Protein AF-A0A059WVC0-F1 (afdb_monomer)

Secondary structure (DSSP, 8-state):
------HHHHHHHHHHHHHHHHHTTTTTS-HHHHHHHHHHTTSTTSTTGGGG-PPPPSS---------HHHHHHHHHHHHH-S-TTTGGGGGHHHHHHHHHHHHHHHHHHHHHTT---HHHHHH-HHHHHHHHHHHHHHHHHHHHHHHTSTTTHHHHHHHHHHHHHHHHHHHHHH-

Sequence (176 aa):
MEEAFDQATILAAVDHALRESLLGYAEQLPPTLIQMGKMALSSPGKVMYETLLLPADDGEAQATLTPRWPLYVIACYRAAVGREGRDTWKEAVPAAVAVEIAMAAADLLDEIADDDPSLIVRHYGPGQALNTANLMLVMAQQVLLKAARRANGERALDALGALQEMLVDAAVGQHL

pLDDT: mean 84.12, std 16.26, range [34.0, 97.56]

Structure (mmCIF, N/CA/C/O backbone):
data_AF-A0A059WVC0-F1
#
_entry.id   AF-A0A059WVC0-F1
#
loop_
_atom_site.group_PDB
_atom_site.id
_atom_site.type_symbol
_atom_site.label_atom_id
_atom_site.label_alt_id
_atom_site.label_comp_id
_atom_site.label_asym_id
_atom_site.label_ent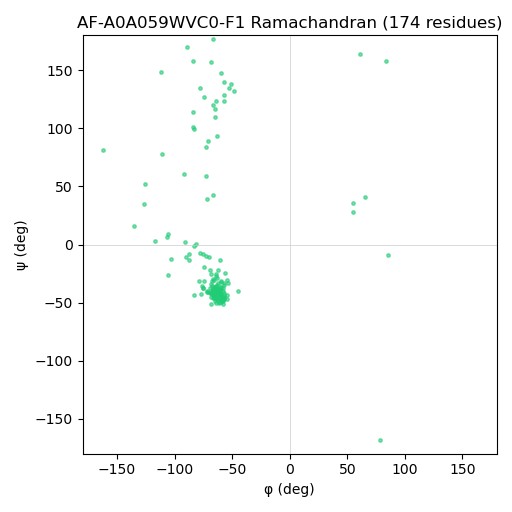ity_id
_atom_site.label_seq_id
_atom_site.pdbx_PDB_ins_code
_atom_site.Cartn_x
_atom_site.Cartn_y
_atom_site.Cartn_z
_atom_site.occupancy
_atom_site.B_iso_or_equiv
_atom_site.auth_seq_id
_atom_site.auth_comp_id
_atom_site.auth_asym_id
_atom_site.auth_atom_id
_atom_site.pdbx_PDB_model_num
ATOM 1 N N . MET A 1 1 ? -33.008 2.144 10.500 1.00 41.38 1 MET A N 1
ATOM 2 C CA . MET A 1 1 ? -32.495 2.944 9.373 1.00 41.38 1 MET A CA 1
ATOM 3 C C . MET A 1 1 ? -31.063 2.485 9.161 1.00 41.38 1 MET A C 1
ATOM 5 O O . MET A 1 1 ? -30.250 2.693 10.051 1.00 41.38 1 MET A O 1
ATOM 9 N N . GLU A 1 2 ? -30.793 1.700 8.119 1.00 45.47 2 GLU A N 1
ATOM 10 C CA . GLU A 1 2 ? -29.418 1.343 7.747 1.00 45.47 2 GLU A CA 1
ATOM 11 C C . GLU A 1 2 ? -28.699 2.623 7.322 1.00 45.47 2 GLU A C 1
ATOM 13 O O . GLU A 1 2 ? -29.126 3.276 6.375 1.00 45.47 2 GLU A O 1
ATOM 18 N N . GLU A 1 3 ? -27.656 3.025 8.049 1.00 53.38 3 GLU A N 1
ATOM 19 C CA . GLU A 1 3 ? -26.748 4.059 7.553 1.00 53.38 3 GLU A CA 1
ATOM 20 C C . GLU A 1 3 ? -26.050 3.488 6.322 1.00 53.38 3 GLU A C 1
ATOM 22 O O . GLU A 1 3 ? -25.251 2.552 6.426 1.00 53.38 3 GLU A O 1
ATOM 27 N N . ALA A 1 4 ? -26.412 4.023 5.156 1.00 61.38 4 ALA A N 1
ATOM 28 C CA . ALA A 1 4 ? -25.805 3.657 3.892 1.00 61.38 4 ALA A CA 1
ATOM 29 C C . ALA A 1 4 ? -24.280 3.798 4.001 1.00 61.38 4 ALA A C 1
ATOM 31 O O . ALA A 1 4 ? -23.760 4.764 4.562 1.00 61.38 4 ALA A O 1
ATOM 32 N N . PHE A 1 5 ? -23.565 2.796 3.499 1.00 71.88 5 PHE A N 1
ATOM 33 C CA . PHE A 1 5 ? -22.114 2.803 3.381 1.00 71.88 5 PHE A CA 1
ATOM 34 C C . PHE A 1 5 ? -21.718 3.927 2.412 1.00 71.88 5 PHE A C 1
ATOM 36 O O . PHE A 1 5 ? -21.759 3.737 1.199 1.00 71.88 5 PHE A O 1
ATOM 43 N N . ASP A 1 6 ? -21.418 5.117 2.944 1.00 84.62 6 ASP A N 1
ATOM 44 C CA . ASP A 1 6 ? -21.055 6.294 2.152 1.00 84.62 6 ASP A CA 1
ATOM 45 C C . ASP A 1 6 ? -19.643 6.133 1.573 1.00 84.62 6 ASP A C 1
ATOM 47 O O . ASP A 1 6 ? -18.635 6.570 2.137 1.00 84.62 6 ASP A O 1
ATOM 51 N N . GLN A 1 7 ? -19.594 5.444 0.435 1.00 86.12 7 GLN A N 1
ATOM 52 C CA . GLN A 1 7 ? -18.373 5.165 -0.310 1.00 86.12 7 GLN A CA 1
ATOM 53 C C . GLN A 1 7 ? -17.646 6.450 -0.699 1.00 86.12 7 GLN A C 1
ATOM 55 O O . GLN A 1 7 ? -16.422 6.479 -0.642 1.00 86.12 7 GLN A O 1
ATOM 60 N N . ALA A 1 8 ? -18.375 7.513 -1.050 1.00 85.62 8 ALA A N 1
ATOM 61 C CA . ALA A 1 8 ? -17.778 8.765 -1.500 1.00 85.62 8 ALA A CA 1
ATOM 62 C C . ALA A 1 8 ? -16.955 9.416 -0.380 1.00 85.62 8 ALA A C 1
ATOM 64 O O . ALA A 1 8 ? -15.794 9.767 -0.593 1.00 85.62 8 ALA A O 1
ATOM 65 N N . THR A 1 9 ? -17.513 9.496 0.832 1.00 88.56 9 THR A N 1
ATOM 66 C CA . THR A 1 9 ? -16.790 10.023 2.001 1.00 88.56 9 THR A CA 1
ATOM 67 C C . THR A 1 9 ? -15.569 9.171 2.350 1.00 88.56 9 THR A C 1
ATOM 69 O O . THR A 1 9 ? -14.496 9.707 2.639 1.00 88.56 9 THR A O 1
ATOM 72 N N . ILE A 1 10 ? -15.704 7.844 2.294 1.00 89.38 10 ILE A N 1
ATOM 73 C CA . ILE A 1 10 ? -14.596 6.921 2.561 1.00 89.38 10 ILE A CA 1
ATOM 74 C C . ILE A 1 10 ? -13.462 7.121 1.550 1.00 89.38 10 ILE A C 1
ATOM 76 O O . ILE A 1 10 ? -12.303 7.278 1.933 1.00 89.38 10 ILE A O 1
ATOM 80 N N . LEU A 1 11 ? -13.793 7.136 0.261 1.00 90.12 11 LEU A N 1
ATOM 81 C CA . LEU A 1 11 ? -12.818 7.263 -0.819 1.00 90.12 11 LEU A CA 1
ATOM 82 C C . LEU A 1 11 ? -12.121 8.621 -0.796 1.00 90.12 11 LEU A C 1
ATOM 84 O O . LEU A 1 11 ? -10.914 8.670 -1.008 1.00 90.12 11 LEU A O 1
ATOM 88 N N . ALA A 1 12 ? -12.833 9.698 -0.457 1.00 90.06 12 ALA A N 1
ATOM 89 C CA . ALA A 1 12 ? -12.229 11.015 -0.274 1.00 90.06 12 ALA A CA 1
ATOM 90 C C . ALA A 1 12 ? -11.205 11.030 0.876 1.00 90.06 12 ALA A C 1
ATOM 92 O O . ALA A 1 12 ? -10.130 11.616 0.744 1.00 90.06 12 ALA A O 1
ATOM 93 N N . ALA A 1 13 ? -11.501 10.359 1.995 1.00 92.06 13 ALA A N 1
ATOM 94 C CA . ALA A 1 13 ? -10.558 10.248 3.108 1.00 92.06 13 ALA A CA 1
ATOM 95 C C . ALA A 1 13 ? -9.320 9.414 2.741 1.00 92.06 13 ALA A C 1
ATOM 97 O O . ALA A 1 13 ? -8.206 9.755 3.140 1.00 92.06 13 ALA A O 1
ATOM 98 N N . VAL A 1 14 ? -9.504 8.345 1.962 1.00 93.12 14 VAL A N 1
ATOM 99 C CA . VAL A 1 14 ? -8.402 7.509 1.469 1.00 93.12 14 VAL A CA 1
ATOM 100 C C . VAL A 1 14 ? -7.546 8.265 0.448 1.00 93.12 14 VAL A C 1
ATOM 102 O O . VAL A 1 14 ? -6.327 8.256 0.589 1.00 93.12 14 VAL A O 1
ATOM 105 N N . ASP A 1 15 ? -8.142 8.974 -0.518 1.00 91.94 15 ASP A N 1
ATOM 106 C CA . ASP A 1 15 ? -7.416 9.828 -1.477 1.00 91.94 15 ASP A CA 1
ATOM 107 C C . ASP A 1 15 ? -6.576 10.885 -0.750 1.00 91.94 15 ASP A C 1
ATOM 109 O O . ASP A 1 15 ? -5.385 11.045 -1.026 1.00 91.94 15 ASP A O 1
ATOM 113 N N . HIS A 1 16 ? -7.165 11.558 0.241 1.00 93.19 16 HIS A N 1
ATOM 114 C CA . HIS A 1 16 ? -6.446 12.529 1.056 1.00 93.19 16 HIS A CA 1
ATOM 115 C C . HIS A 1 16 ? -5.235 11.896 1.760 1.00 93.19 16 HIS A C 1
ATOM 117 O O . HIS A 1 16 ? -4.118 12.403 1.645 1.00 93.19 16 HIS A O 1
ATOM 123 N N . ALA A 1 17 ? -5.426 10.751 2.418 1.00 93.88 17 ALA A N 1
ATOM 124 C CA . ALA A 1 17 ? -4.359 10.057 3.134 1.00 93.88 17 ALA A CA 1
ATOM 125 C C . ALA A 1 17 ? -3.275 9.473 2.202 1.00 93.88 17 ALA A C 1
ATOM 127 O O . ALA A 1 17 ? -2.097 9.441 2.5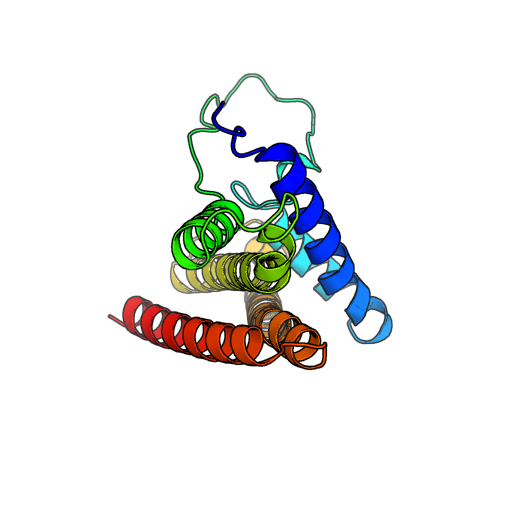70 1.00 93.88 17 ALA A O 1
ATOM 128 N N . LEU A 1 18 ? -3.630 9.053 0.981 1.00 93.38 18 LEU A N 1
ATOM 129 C CA . LEU A 1 18 ? -2.677 8.647 -0.061 1.00 93.38 18 LEU A CA 1
ATOM 130 C C . LEU A 1 18 ? -1.788 9.818 -0.486 1.00 93.38 18 LEU A C 1
ATOM 132 O O . LEU A 1 18 ? -0.562 9.682 -0.536 1.00 93.38 18 LEU A O 1
ATOM 136 N N . ARG A 1 19 ? -2.387 10.989 -0.735 1.00 91.44 19 ARG A N 1
ATOM 137 C CA . ARG A 1 19 ? -1.648 12.212 -1.083 1.00 91.44 19 ARG A CA 1
ATOM 138 C C . ARG A 1 19 ? -0.714 12.640 0.038 1.00 91.44 19 ARG A C 1
ATOM 140 O O . ARG A 1 19 ? 0.443 12.944 -0.240 1.00 91.44 19 ARG A O 1
ATOM 147 N N . GLU A 1 20 ? -1.178 12.629 1.287 1.00 92.00 20 GLU A N 1
ATOM 148 C CA . GLU A 1 20 ? -0.324 12.912 2.446 1.00 92.00 20 GLU A CA 1
ATOM 149 C C . GLU A 1 20 ? 0.832 11.914 2.557 1.00 92.00 20 GLU A C 1
ATOM 151 O O . GLU A 1 20 ? 1.964 12.305 2.843 1.00 92.00 20 GLU A O 1
ATOM 156 N N . SER A 1 21 ? 0.575 10.633 2.285 1.00 90.56 21 SER A N 1
ATOM 157 C CA . SER A 1 21 ? 1.602 9.593 2.333 1.00 90.56 21 SER A CA 1
ATOM 158 C C . SER A 1 21 ? 2.682 9.808 1.273 1.00 90.56 21 SER A C 1
ATOM 160 O O . SER A 1 21 ? 3.858 9.720 1.610 1.00 90.56 21 SER A O 1
ATOM 162 N N . LEU A 1 22 ? 2.311 10.147 0.031 1.00 86.44 22 LEU A N 1
ATOM 163 C CA . LEU A 1 22 ? 3.253 10.502 -1.042 1.00 86.44 22 LEU A CA 1
ATOM 164 C C . LEU A 1 22 ? 4.034 11.784 -0.724 1.00 86.44 22 LEU A C 1
ATOM 166 O O . LEU A 1 22 ? 5.262 11.807 -0.804 1.00 86.44 22 LEU A O 1
ATOM 170 N N . LEU A 1 23 ? 3.331 12.854 -0.341 1.00 85.00 23 LEU A N 1
ATOM 171 C CA . LEU A 1 23 ? 3.937 14.157 -0.057 1.00 85.00 23 LEU A CA 1
ATOM 172 C C . LEU A 1 23 ? 4.811 14.138 1.201 1.00 85.00 23 LEU A C 1
ATOM 174 O O . LEU A 1 23 ? 5.769 14.901 1.284 1.00 85.00 23 LEU A O 1
ATOM 178 N N . GLY A 1 24 ? 4.554 13.227 2.142 1.00 85.62 24 GLY A N 1
ATOM 179 C CA . GLY A 1 24 ? 5.399 13.017 3.317 1.00 85.62 24 GLY A CA 1
ATOM 180 C C . GLY A 1 24 ? 6.839 12.600 2.992 1.00 85.62 24 GLY A C 1
ATOM 181 O O . GLY A 1 24 ? 7.695 12.661 3.872 1.00 85.62 24 GLY A O 1
ATOM 182 N N . TYR A 1 25 ? 7.116 12.207 1.746 1.00 84.19 25 TYR A N 1
ATOM 183 C CA . TYR A 1 25 ? 8.455 11.901 1.247 1.00 84.19 25 TYR A CA 1
ATOM 184 C C . TYR A 1 25 ? 9.019 12.970 0.295 1.00 84.19 25 TYR A C 1
ATOM 186 O O . TYR A 1 25 ? 10.101 12.774 -0.257 1.00 84.19 25 TYR A O 1
ATOM 194 N N . ALA A 1 26 ? 8.333 14.105 0.112 1.00 82.56 26 ALA A N 1
ATOM 195 C CA . ALA A 1 26 ? 8.696 15.110 -0.890 1.00 82.56 26 ALA A CA 1
ATOM 196 C C . ALA A 1 26 ? 10.101 15.704 -0.728 1.00 82.56 26 ALA A C 1
ATOM 198 O O . ALA A 1 26 ? 10.746 16.039 -1.715 1.00 82.56 26 ALA A O 1
ATOM 199 N N . GLU A 1 27 ? 10.587 15.799 0.508 1.00 84.56 27 GLU A N 1
ATOM 200 C CA . GLU A 1 27 ? 11.928 16.312 0.814 1.00 84.56 27 GLU A CA 1
ATOM 201 C C . GLU A 1 27 ? 13.014 15.224 0.779 1.00 84.56 27 GLU A C 1
ATOM 203 O O . GLU A 1 27 ? 14.202 15.532 0.800 1.00 84.56 27 GLU A O 1
ATOM 208 N N . GLN A 1 28 ? 12.619 13.948 0.749 1.00 87.81 28 GLN A N 1
ATOM 209 C CA . GLN A 1 28 ? 13.522 12.796 0.871 1.00 87.81 28 GLN A CA 1
ATOM 210 C C . GLN A 1 28 ? 13.742 12.083 -0.464 1.00 87.81 28 GLN A C 1
ATOM 212 O O . GLN A 1 28 ? 14.771 11.435 -0.654 1.00 87.81 28 GLN A O 1
ATOM 217 N N . LEU A 1 29 ? 12.776 12.176 -1.378 1.00 85.75 29 LEU A N 1
ATOM 218 C CA . LEU A 1 29 ? 12.795 11.474 -2.651 1.00 85.75 29 LEU A CA 1
ATOM 219 C C . LEU A 1 29 ? 12.967 12.436 -3.829 1.00 85.75 29 LEU A C 1
ATOM 221 O O . LEU A 1 29 ? 12.443 13.550 -3.806 1.00 85.75 29 LEU A O 1
ATOM 225 N N . PRO A 1 30 ? 13.623 11.987 -4.912 1.00 88.19 30 PRO A N 1
ATOM 226 C CA . PRO A 1 30 ? 13.558 12.657 -6.199 1.00 88.19 30 PRO A CA 1
ATOM 227 C C . PRO A 1 30 ? 12.104 12.933 -6.628 1.00 88.19 30 PRO A C 1
ATOM 229 O O . PRO A 1 30 ? 11.263 12.031 -6.529 1.00 88.19 30 PRO A O 1
ATOM 232 N N . PRO A 1 31 ? 11.801 14.119 -7.194 1.00 88.31 31 PRO A N 1
ATOM 233 C CA . PRO A 1 31 ? 10.459 14.451 -7.682 1.00 88.31 31 PRO A CA 1
ATOM 234 C C . PRO A 1 31 ? 9.895 13.434 -8.681 1.00 88.31 31 PRO A C 1
ATOM 236 O O . PRO A 1 31 ? 8.689 13.202 -8.725 1.00 88.31 31 PRO A O 1
ATOM 239 N N . THR A 1 32 ? 10.774 12.792 -9.452 1.00 89.62 32 THR A N 1
ATOM 240 C CA . THR A 1 32 ? 10.416 11.750 -10.416 1.00 89.62 32 THR A CA 1
ATOM 241 C C . THR A 1 32 ? 9.787 10.528 -9.748 1.00 89.62 32 THR A C 1
ATOM 243 O O . THR A 1 32 ? 8.767 10.055 -10.232 1.00 89.62 32 THR A O 1
ATOM 246 N 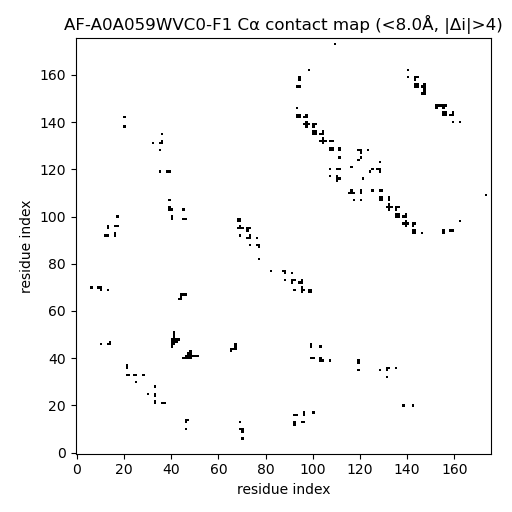N . LEU A 1 33 ? 10.308 10.055 -8.610 1.00 87.88 33 LEU A N 1
ATOM 247 C CA . LEU A 1 33 ? 9.728 8.907 -7.896 1.00 87.88 33 LEU A CA 1
ATOM 248 C C . LEU A 1 33 ? 8.347 9.232 -7.314 1.00 87.88 33 LEU A C 1
ATOM 250 O O . LEU A 1 33 ? 7.450 8.394 -7.339 1.00 87.88 33 LEU A O 1
ATOM 254 N N . ILE A 1 34 ? 8.144 10.467 -6.851 1.00 88.44 34 ILE A N 1
ATOM 255 C CA . ILE A 1 34 ? 6.835 10.934 -6.369 1.00 88.44 34 ILE A CA 1
ATOM 256 C C . ILE A 1 34 ? 5.835 10.978 -7.527 1.00 88.44 34 ILE A C 1
ATOM 258 O O . ILE A 1 34 ? 4.688 10.559 -7.377 1.00 88.44 34 ILE A O 1
ATOM 262 N N . GLN A 1 35 ? 6.271 11.460 -8.695 1.00 90.38 35 GLN A N 1
ATOM 263 C CA . GLN A 1 35 ? 5.453 11.477 -9.904 1.00 90.38 35 GLN A CA 1
ATOM 264 C C . GLN A 1 35 ? 5.085 10.061 -10.360 1.00 90.38 35 GLN A C 1
ATOM 266 O O . GLN A 1 35 ? 3.922 9.823 -10.681 1.00 90.38 35 GLN A O 1
ATOM 271 N N . MET A 1 36 ? 6.035 9.124 -10.342 1.00 91.69 36 MET A N 1
ATOM 272 C CA . MET A 1 36 ? 5.788 7.725 -10.693 1.00 91.69 36 MET A CA 1
ATOM 273 C C . MET A 1 36 ? 4.813 7.056 -9.716 1.00 91.69 36 MET A C 1
ATOM 275 O O . MET A 1 36 ? 3.849 6.439 -10.160 1.00 91.69 36 MET A O 1
ATOM 279 N N . GLY A 1 37 ? 4.984 7.251 -8.404 1.00 91.81 37 GLY A N 1
ATOM 280 C CA . GLY A 1 37 ? 4.044 6.740 -7.400 1.00 91.81 37 GLY A CA 1
ATOM 281 C C . GLY A 1 37 ? 2.638 7.332 -7.551 1.00 91.81 37 GLY A C 1
ATOM 282 O O . GLY A 1 37 ? 1.643 6.616 -7.464 1.00 91.81 37 GLY A O 1
ATOM 283 N N . LYS A 1 38 ? 2.541 8.632 -7.865 1.00 91.38 38 LYS A N 1
ATOM 284 C CA . LYS A 1 38 ? 1.261 9.278 -8.185 1.00 91.38 38 LYS A CA 1
ATOM 285 C C . LYS A 1 38 ? 0.625 8.679 -9.438 1.00 91.38 38 LYS A C 1
ATOM 287 O O . LYS A 1 38 ? -0.581 8.462 -9.437 1.00 91.38 38 LYS A O 1
ATOM 292 N N . MET A 1 39 ? 1.406 8.436 -10.491 1.00 90.69 39 MET A N 1
ATOM 293 C CA . MET A 1 39 ? 0.914 7.790 -11.709 1.00 90.69 39 MET A CA 1
ATOM 294 C C . MET A 1 39 ? 0.378 6.389 -11.414 1.00 90.69 39 MET A C 1
ATOM 296 O O . MET A 1 39 ? -0.741 6.103 -11.816 1.00 90.69 39 MET A O 1
ATOM 300 N N . ALA A 1 40 ? 1.110 5.571 -10.653 1.00 91.38 40 ALA A N 1
ATOM 301 C CA . ALA A 1 40 ? 0.687 4.214 -10.298 1.00 91.38 40 ALA A CA 1
ATOM 302 C C . ALA A 1 40 ? -0.630 4.207 -9.508 1.00 91.38 40 ALA A C 1
ATOM 304 O O . ALA A 1 40 ? -1.538 3.436 -9.797 1.00 91.38 40 ALA A O 1
ATOM 305 N N . LEU A 1 41 ? -0.777 5.129 -8.554 1.00 91.38 41 LEU A N 1
ATOM 306 C CA . LEU A 1 41 ? -2.008 5.300 -7.772 1.00 91.38 41 LEU A CA 1
ATOM 307 C C . LEU A 1 41 ? -3.149 5.980 -8.545 1.00 91.38 41 LEU A C 1
ATOM 309 O O . LEU A 1 41 ? -4.269 6.049 -8.041 1.00 91.38 41 LEU A O 1
ATOM 313 N N . SER A 1 42 ? -2.871 6.487 -9.747 1.00 89.00 42 SER A N 1
ATOM 314 C CA . SER A 1 42 ? -3.856 7.079 -10.659 1.00 89.00 42 SER A CA 1
ATOM 315 C C . SER A 1 42 ? -4.175 6.165 -11.847 1.00 89.00 42 SER A C 1
ATOM 317 O O . SER A 1 42 ? -4.825 6.623 -12.781 1.00 89.00 42 SER A O 1
ATOM 319 N N . SER A 1 43 ? -3.716 4.910 -11.848 1.00 84.69 43 SER A N 1
ATOM 320 C CA . SER A 1 43 ? -4.068 3.917 -12.871 1.00 84.69 43 SER A CA 1
ATOM 321 C C . SER A 1 43 ? -5.551 3.510 -12.779 1.00 84.69 43 SER A C 1
ATOM 323 O O . SER A 1 43 ? -6.156 3.661 -11.712 1.00 84.69 43 SER A O 1
ATOM 325 N N . PRO A 1 44 ? -6.166 2.993 -13.865 1.00 82.62 44 PRO A N 1
ATOM 326 C CA . PRO A 1 44 ? -7.557 2.535 -13.849 1.00 82.62 44 PRO A CA 1
ATOM 327 C C . PRO A 1 44 ? -7.863 1.616 -12.661 1.00 82.62 44 PRO A C 1
ATOM 329 O O . PRO A 1 44 ? -7.113 0.693 -12.361 1.00 82.62 44 PRO A O 1
ATOM 332 N N . GLY A 1 45 ? -8.963 1.894 -11.958 1.00 80.44 45 GLY A N 1
ATOM 333 C CA . GLY A 1 45 ? -9.380 1.131 -10.777 1.00 80.44 45 GLY A CA 1
ATOM 334 C C . GLY A 1 45 ? -8.756 1.555 -9.448 1.00 80.44 45 GLY A C 1
ATOM 335 O O . GLY A 1 45 ? -9.235 1.115 -8.402 1.00 80.44 45 GLY A O 1
ATOM 336 N N . LYS A 1 46 ? -7.752 2.438 -9.462 1.00 88.50 46 LYS A N 1
ATOM 337 C CA . LYS A 1 46 ? -7.168 3.011 -8.246 1.00 88.50 46 LYS A CA 1
ATOM 338 C C . LYS A 1 46 ? -7.955 4.209 -7.737 1.00 88.50 46 LYS A C 1
ATOM 340 O O . LYS A 1 46 ? -8.664 4.886 -8.483 1.00 88.50 46 LYS A O 1
ATOM 345 N N . VAL A 1 47 ? -7.802 4.514 -6.452 1.00 85.94 47 VAL A N 1
ATOM 346 C CA . VAL A 1 47 ? -8.540 5.603 -5.795 1.00 85.94 47 VAL A CA 1
ATOM 347 C C . VAL A 1 47 ? -8.264 6.973 -6.426 1.00 85.94 47 VAL A C 1
ATOM 349 O O . VAL A 1 47 ? -9.197 7.766 -6.545 1.00 85.94 47 VAL A O 1
ATOM 352 N N . MET A 1 48 ? -7.035 7.258 -6.878 1.00 84.31 48 MET A N 1
ATOM 353 C CA . MET A 1 48 ? -6.707 8.575 -7.450 1.00 84.31 48 MET A CA 1
ATOM 354 C C . MET A 1 48 ? -7.082 8.707 -8.940 1.00 84.31 48 MET A C 1
ATOM 356 O O . MET A 1 48 ? -6.896 9.783 -9.512 1.00 84.31 48 MET A O 1
ATOM 360 N N . TYR A 1 49 ? -7.633 7.656 -9.568 1.00 78.25 49 TYR A N 1
ATOM 361 C CA . TYR A 1 49 ? -8.042 7.657 -10.982 1.00 78.25 49 TYR A CA 1
ATOM 362 C C . TYR A 1 49 ? -9.126 8.707 -11.272 1.00 78.25 49 TYR A C 1
ATOM 364 O O . TYR A 1 49 ? -9.008 9.503 -12.200 1.00 78.25 49 TYR A O 1
ATOM 372 N N . GLU A 1 50 ? -10.154 8.796 -10.421 1.00 61.25 50 GLU A N 1
ATOM 373 C CA . GLU A 1 50 ? -11.275 9.733 -10.611 1.00 61.25 50 GLU A CA 1
ATOM 374 C C . GLU A 1 50 ? -10.918 11.200 -10.338 1.00 61.25 50 GLU A C 1
ATOM 376 O O . GLU A 1 50 ? -11.681 12.098 -10.691 1.00 61.25 50 GLU A O 1
ATOM 381 N N . THR A 1 51 ? -9.741 11.486 -9.768 1.00 50.19 51 THR A N 1
ATOM 382 C CA . THR A 1 51 ? -9.256 12.871 -9.637 1.00 50.19 51 THR A CA 1
ATOM 383 C C . THR A 1 51 ? -8.603 13.403 -10.922 1.00 50.19 51 THR A C 1
ATOM 385 O O . THR A 1 51 ? -8.163 14.552 -10.956 1.00 50.19 51 THR A O 1
ATOM 388 N N . LEU A 1 52 ? -8.547 12.589 -11.982 1.00 41.38 52 LEU A N 1
ATOM 389 C CA . LEU A 1 52 ? -8.025 12.908 -13.313 1.00 41.38 52 LEU A CA 1
ATOM 390 C C . LEU A 1 52 ? -9.080 12.613 -14.396 1.00 41.38 52 LEU A C 1
ATOM 392 O O . LEU A 1 52 ? -8.805 11.931 -15.377 1.00 41.38 52 LEU A O 1
ATOM 396 N N . LEU A 1 53 ? -10.299 13.139 -14.254 1.00 38.34 53 LEU A N 1
ATOM 397 C CA . LEU A 1 53 ? -11.246 13.157 -15.375 1.00 38.34 53 LEU A CA 1
ATOM 398 C C . LEU A 1 53 ? -10.776 14.180 -16.425 1.00 38.34 53 LEU A C 1
ATOM 400 O O . LEU A 1 53 ? -11.143 15.355 -16.393 1.00 38.34 53 LEU A O 1
ATOM 404 N N . LEU A 1 54 ? -9.943 13.721 -17.362 1.00 34.06 54 LEU A N 1
ATOM 405 C CA . LEU A 1 54 ? -9.949 14.251 -18.726 1.00 34.06 54 LEU A CA 1
ATOM 406 C C . LEU A 1 54 ? -11.352 14.015 -19.325 1.00 34.06 54 LEU A C 1
ATOM 408 O O . LEU A 1 54 ? -12.006 13.040 -18.945 1.00 34.06 54 LEU A O 1
ATOM 412 N N . PRO A 1 55 ? -11.850 14.901 -20.209 1.00 34.00 55 PRO A N 1
ATOM 413 C CA . PRO A 1 55 ? -13.167 14.728 -20.812 1.00 34.00 55 PRO A CA 1
ATOM 414 C C . PRO A 1 55 ? -13.219 13.374 -21.524 1.00 34.00 55 PRO A C 1
ATOM 416 O O . PRO A 1 55 ? -12.314 13.041 -22.288 1.00 34.00 55 PRO A O 1
ATOM 419 N N . ALA A 1 56 ? -14.254 12.597 -21.205 1.00 42.88 56 ALA A N 1
ATOM 420 C CA . ALA A 1 56 ? -14.495 11.288 -21.786 1.00 42.88 56 ALA A CA 1
ATOM 421 C C . ALA A 1 56 ? -14.585 11.415 -23.311 1.00 42.88 56 ALA A C 1
ATOM 423 O O . ALA A 1 56 ? -15.402 12.187 -23.810 1.00 42.88 56 ALA A O 1
ATOM 424 N N . ASP A 1 57 ? -13.743 10.675 -24.026 1.00 40.44 57 ASP A N 1
ATOM 425 C CA . ASP A 1 57 ? -14.030 10.325 -25.412 1.00 40.44 57 ASP A CA 1
ATOM 426 C C . ASP A 1 57 ? -15.046 9.175 -25.372 1.00 40.44 57 ASP A C 1
ATOM 428 O O . ASP A 1 57 ? -14.918 8.249 -24.563 1.00 40.44 57 ASP A O 1
ATOM 432 N N . ASP A 1 58 ? -16.078 9.263 -26.208 1.00 43.09 58 ASP A N 1
ATOM 433 C CA . ASP A 1 58 ? -17.321 8.475 -26.174 1.00 43.09 58 ASP A CA 1
ATOM 434 C C . ASP A 1 58 ? -17.146 6.999 -26.607 1.00 43.09 58 ASP A C 1
ATOM 436 O O . ASP A 1 58 ? -17.978 6.429 -27.316 1.00 43.09 58 ASP A O 1
ATOM 440 N N . GLY A 1 59 ? -16.043 6.365 -26.211 1.00 41.41 59 GLY A N 1
ATOM 441 C CA . GLY A 1 59 ? -15.534 5.155 -26.842 1.00 41.41 59 GLY A CA 1
ATOM 442 C C . GLY A 1 59 ? -15.084 4.035 -25.919 1.00 41.41 59 GLY A C 1
ATOM 443 O O . GLY A 1 59 ? -14.403 3.162 -26.423 1.00 41.41 59 GLY A O 1
ATOM 444 N N . GLU A 1 60 ? -15.429 4.005 -24.626 1.00 40.75 60 GLU A N 1
ATOM 445 C CA . GLU A 1 60 ? -15.215 2.806 -23.791 1.00 40.75 60 GLU A CA 1
ATOM 446 C C . GLU A 1 60 ? -16.064 2.844 -22.507 1.00 40.75 60 GLU A C 1
ATOM 448 O O . GLU A 1 60 ? -15.628 3.182 -21.408 1.00 40.75 60 GLU A O 1
ATOM 453 N N . ALA A 1 61 ? -17.336 2.460 -22.637 1.00 37.34 61 ALA A N 1
ATOM 454 C CA . ALA A 1 61 ? -18.212 2.132 -21.513 1.00 37.34 61 ALA A CA 1
ATOM 455 C C . ALA A 1 61 ? -17.813 0.779 -20.878 1.00 37.34 61 ALA A C 1
ATOM 457 O O . ALA A 1 61 ? -18.605 -0.160 -20.816 1.00 37.34 61 ALA A O 1
ATOM 458 N N . GLN A 1 62 ? -16.564 0.694 -20.416 1.00 39.09 62 GLN A N 1
ATOM 459 C CA . GLN A 1 62 ? -16.002 -0.374 -19.587 1.00 39.09 62 GLN A CA 1
ATOM 460 C C . GLN A 1 62 ? -15.344 0.208 -18.324 1.00 39.09 62 GLN A C 1
ATOM 462 O O . GLN A 1 62 ? -14.420 -0.363 -17.754 1.00 39.09 62 GLN A O 1
ATOM 467 N N . ALA A 1 63 ? -15.919 1.288 -17.777 1.00 42.03 63 ALA A N 1
ATOM 468 C CA . ALA A 1 63 ? -15.814 1.629 -16.350 1.00 42.03 63 ALA A CA 1
ATOM 469 C C . ALA A 1 63 ? -16.558 0.585 -15.474 1.00 42.03 63 ALA A C 1
ATOM 471 O O . ALA A 1 63 ? -17.329 0.901 -14.567 1.00 42.03 63 ALA A O 1
ATOM 472 N N . THR A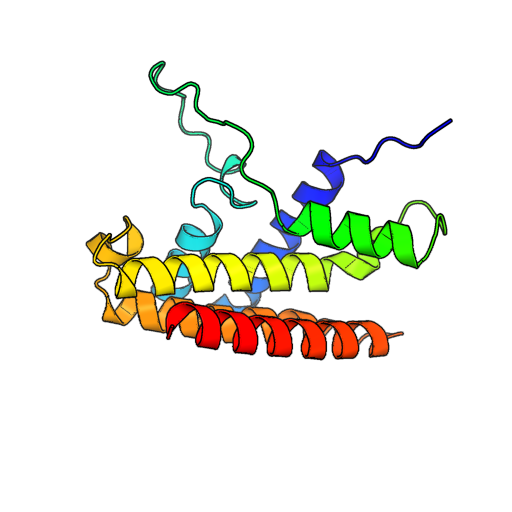 1 64 ? -16.397 -0.691 -15.814 1.00 40.84 64 THR A N 1
ATOM 473 C CA . THR A 1 64 ? -17.024 -1.860 -15.220 1.00 40.84 64 THR A CA 1
ATOM 474 C C . THR A 1 64 ? -16.226 -2.280 -13.994 1.00 40.84 64 THR A C 1
ATOM 476 O O . THR A 1 64 ? -15.209 -2.951 -14.107 1.00 40.84 64 THR A O 1
ATOM 479 N N . LEU A 1 65 ? -16.737 -1.911 -12.817 1.00 49.41 65 LEU A N 1
ATOM 480 C CA . LEU A 1 65 ? -16.602 -2.669 -11.565 1.00 49.41 65 LEU A CA 1
ATOM 481 C C . LEU A 1 65 ? -15.172 -3.023 -11.117 1.00 49.41 65 LEU A C 1
ATOM 483 O O . LEU A 1 65 ? -14.978 -4.082 -10.520 1.00 49.41 65 LEU A O 1
ATOM 487 N N . THR A 1 66 ? -14.170 -2.169 -11.334 1.00 58.69 66 THR A N 1
ATOM 488 C CA . THR A 1 66 ? -12.859 -2.436 -10.730 1.00 58.69 66 THR A CA 1
ATOM 489 C C . THR A 1 66 ? -12.977 -2.312 -9.204 1.00 58.69 66 THR A C 1
ATOM 491 O O . THR A 1 66 ? -13.394 -1.259 -8.704 1.00 58.69 66 THR A O 1
ATOM 494 N N . PRO A 1 67 ? -12.688 -3.381 -8.439 1.00 62.81 67 PRO A N 1
ATOM 495 C CA . PRO A 1 67 ? -12.846 -3.366 -6.994 1.00 62.81 67 PRO A CA 1
ATOM 496 C C . PRO A 1 67 ? -11.894 -2.345 -6.369 1.00 62.81 67 PRO A C 1
ATOM 498 O O . PRO A 1 67 ? -10.681 -2.433 -6.527 1.00 62.81 67 PRO A O 1
ATOM 501 N N . ARG A 1 68 ? -12.441 -1.391 -5.607 1.00 84.25 68 ARG A N 1
ATOM 502 C CA . ARG A 1 68 ? -11.626 -0.476 -4.798 1.00 84.25 68 ARG A CA 1
ATOM 503 C C . ARG A 1 68 ? -11.270 -1.160 -3.489 1.00 84.25 68 ARG A C 1
ATOM 505 O O . ARG A 1 68 ? -12.086 -1.176 -2.564 1.00 84.25 68 ARG A O 1
ATOM 512 N N . TRP A 1 69 ? -10.061 -1.711 -3.406 1.00 91.19 69 TRP A N 1
ATOM 513 C CA . TRP A 1 69 ? -9.544 -2.406 -2.221 1.00 91.19 69 TRP A CA 1
ATOM 514 C C . TRP A 1 69 ? -9.802 -1.680 -0.891 1.00 91.19 69 TRP A C 1
ATOM 516 O O . TRP A 1 69 ? -10.238 -2.338 0.060 1.00 91.19 69 TRP A O 1
ATOM 526 N N . PRO A 1 70 ? -9.673 -0.340 -0.803 1.00 92.88 70 PRO A N 1
ATOM 527 C CA . PRO A 1 70 ? -9.957 0.396 0.426 1.00 92.88 70 PRO A CA 1
ATOM 528 C C . PRO A 1 70 ? -11.373 0.200 0.968 1.00 92.88 70 PRO A C 1
ATOM 530 O O . PRO A 1 70 ? -11.567 0.143 2.184 1.00 92.88 70 PRO A O 1
ATOM 533 N N . LEU A 1 71 ? -12.367 0.058 0.084 1.00 91.38 71 LEU A N 1
ATOM 534 C CA . LEU A 1 71 ? -13.752 -0.176 0.491 1.00 91.38 71 LEU A CA 1
ATOM 535 C C . LEU A 1 71 ? -13.915 -1.549 1.147 1.00 91.38 71 LEU A C 1
ATOM 537 O O . LEU A 1 71 ? -14.625 -1.652 2.146 1.00 91.38 71 LEU A O 1
ATOM 541 N N . TYR A 1 72 ? -13.234 -2.578 0.636 1.00 92.00 72 TYR A N 1
ATOM 542 C CA . TYR A 1 72 ? -13.258 -3.921 1.220 1.00 92.00 72 TYR A CA 1
ATOM 543 C C . TYR A 1 72 ? -12.605 -3.941 2.598 1.00 92.00 72 TYR A C 1
ATOM 545 O O . TYR A 1 72 ? -13.200 -4.459 3.540 1.00 92.00 72 TYR A O 1
ATOM 553 N N . VAL A 1 73 ? -11.438 -3.309 2.750 1.00 93.94 73 VAL A N 1
ATOM 554 C CA . VAL A 1 73 ? -10.748 -3.212 4.048 1.00 93.94 73 VAL A CA 1
ATOM 555 C C . VAL A 1 73 ? -11.653 -2.561 5.096 1.00 93.94 73 VAL A C 1
ATOM 557 O O . VAL A 1 73 ? -11.829 -3.087 6.197 1.00 93.94 73 VAL A O 1
ATOM 560 N N . ILE A 1 74 ? -12.290 -1.444 4.740 1.00 92.69 74 ILE A N 1
ATOM 561 C CA . ILE A 1 74 ? -13.171 -0.712 5.652 1.00 92.69 74 ILE A CA 1
ATOM 562 C C . ILE A 1 74 ? -14.461 -1.490 5.942 1.00 92.69 74 ILE A C 1
ATOM 564 O O . ILE A 1 74 ? -14.930 -1.488 7.082 1.00 92.69 74 ILE A O 1
ATOM 568 N N . ALA A 1 75 ? -15.027 -2.184 4.952 1.00 90.56 75 ALA A N 1
ATOM 569 C CA . ALA A 1 75 ? -16.187 -3.047 5.154 1.00 90.56 75 ALA A CA 1
ATOM 570 C C . ALA A 1 75 ? -15.869 -4.213 6.107 1.00 90.56 75 ALA A C 1
ATOM 572 O O . ALA A 1 75 ? -16.630 -4.443 7.048 1.00 90.56 75 ALA A O 1
ATOM 573 N N . CYS A 1 76 ? -14.729 -4.888 5.925 1.00 91.31 76 CYS A N 1
ATOM 574 C CA . CYS A 1 76 ? -14.260 -5.960 6.805 1.00 91.31 76 CYS A CA 1
ATOM 575 C C . CYS A 1 76 ? -14.053 -5.464 8.238 1.00 91.31 76 CYS A C 1
ATOM 577 O O . CYS A 1 76 ? -14.546 -6.080 9.181 1.00 91.31 76 CYS A O 1
ATOM 579 N N . TYR A 1 77 ? -13.393 -4.315 8.409 1.00 91.50 77 TYR A N 1
ATOM 580 C CA . TYR A 1 77 ? -13.199 -3.725 9.730 1.00 91.50 77 TYR A CA 1
ATOM 581 C C . TYR A 1 77 ? -14.538 -3.421 10.414 1.00 91.50 77 TYR A C 1
ATOM 583 O O . TYR A 1 77 ? -14.761 -3.852 11.544 1.00 91.50 77 TYR A O 1
ATOM 591 N N . ARG A 1 78 ? -15.470 -2.752 9.718 1.00 88.69 78 ARG A N 1
ATOM 592 C CA . ARG A 1 78 ? -16.811 -2.449 10.254 1.00 88.69 78 ARG A CA 1
ATOM 593 C C . ARG A 1 78 ? -17.593 -3.709 10.622 1.00 88.69 78 ARG A C 1
ATOM 595 O O . ARG A 1 78 ? -18.332 -3.698 11.603 1.00 88.69 78 ARG A O 1
ATOM 602 N N . ALA A 1 79 ? -17.453 -4.779 9.841 1.00 88.81 79 ALA A N 1
ATOM 603 C CA . ALA A 1 79 ? -18.077 -6.060 10.146 1.00 88.81 79 ALA A CA 1
ATOM 604 C C . ALA A 1 79 ? -17.494 -6.693 11.423 1.00 88.81 79 ALA A C 1
ATOM 606 O O . ALA A 1 79 ? -18.245 -7.282 12.196 1.00 88.81 79 ALA A O 1
ATOM 607 N N . ALA A 1 80 ? -16.189 -6.535 11.666 1.00 88.75 80 ALA A N 1
ATOM 608 C CA . ALA A 1 80 ? -15.498 -7.109 12.818 1.00 88.75 80 ALA A CA 1
ATOM 609 C C . ALA A 1 80 ? -15.745 -6.346 14.132 1.00 88.75 80 ALA A C 1
ATOM 611 O O . ALA A 1 80 ? -15.958 -6.974 15.167 1.00 88.75 80 ALA A O 1
ATOM 612 N N . VAL A 1 81 ? -15.730 -5.007 14.110 1.00 85.31 81 VAL A N 1
ATOM 613 C CA . VAL A 1 81 ? -15.879 -4.182 15.330 1.00 85.31 81 VAL A CA 1
ATOM 614 C C . VAL A 1 81 ? -17.332 -3.828 15.663 1.00 85.31 81 VAL A C 1
ATOM 616 O O . VAL A 1 81 ? -17.623 -3.330 16.745 1.00 85.31 81 VAL A O 1
ATOM 619 N N . GLY A 1 82 ? -18.266 -4.090 14.746 1.00 75.81 82 GLY A N 1
ATOM 620 C CA . GLY A 1 82 ? -19.671 -3.729 14.904 1.00 75.81 82 GLY A CA 1
ATOM 621 C C . GLY A 1 82 ? -19.956 -2.245 14.634 1.00 75.81 82 GLY A C 1
ATOM 622 O O . GLY A 1 82 ? -19.156 -1.510 14.060 1.00 75.81 82 GLY A O 1
ATOM 623 N N . ARG A 1 83 ? -21.163 -1.792 15.001 1.00 65.62 83 ARG A N 1
ATOM 624 C CA . ARG A 1 83 ? -21.635 -0.412 14.767 1.00 65.62 83 ARG A CA 1
ATOM 625 C C . ARG A 1 83 ? -21.325 0.492 15.961 1.00 65.62 83 ARG A C 1
ATOM 627 O O . ARG A 1 83 ? -22.233 1.024 16.594 1.00 65.62 83 ARG A O 1
ATOM 634 N N . GLU A 1 84 ? -20.054 0.654 16.291 1.00 61.25 84 GLU A N 1
ATOM 635 C CA . GLU A 1 84 ? -19.637 1.659 17.268 1.00 61.25 84 GLU A CA 1
ATOM 636 C C . GLU A 1 84 ? -19.484 3.002 16.545 1.00 61.25 84 GLU A C 1
ATOM 638 O O . GLU A 1 84 ? -18.642 3.114 15.677 1.00 61.25 84 GLU A O 1
ATOM 643 N N . GLY A 1 85 ? -20.302 4.018 16.838 1.00 65.38 85 GLY A N 1
ATOM 644 C CA . GLY A 1 85 ? -20.117 5.396 16.341 1.00 65.38 85 GLY A CA 1
ATOM 645 C C . GLY A 1 85 ? -20.135 5.626 14.810 1.00 65.38 85 GLY A C 1
ATOM 646 O O . GLY A 1 85 ? -19.992 4.725 13.992 1.00 65.38 85 GLY A O 1
ATOM 647 N N . ARG A 1 86 ? -20.301 6.889 14.393 1.00 69.94 86 ARG A N 1
ATOM 648 C CA . ARG A 1 86 ? -20.298 7.265 12.960 1.00 69.94 86 ARG A CA 1
ATOM 649 C C . ARG A 1 86 ? -18.907 7.264 12.312 1.00 69.94 86 ARG A C 1
ATOM 651 O O . ARG A 1 86 ? -18.800 7.186 11.094 1.00 69.94 86 ARG A O 1
ATOM 658 N N . ASP A 1 87 ? -17.855 7.325 13.124 1.00 81.44 87 ASP A N 1
ATOM 659 C CA . ASP A 1 87 ? -16.488 7.620 12.680 1.00 81.44 87 ASP A CA 1
ATOM 660 C C . ASP A 1 87 ? -15.481 6.484 12.915 1.00 81.44 87 ASP A C 1
ATOM 662 O O . ASP A 1 87 ? -14.309 6.640 12.585 1.00 81.44 87 ASP A O 1
ATOM 666 N N . THR A 1 88 ? -15.899 5.328 13.434 1.00 84.44 88 THR A N 1
ATOM 667 C CA . THR A 1 88 ? -14.980 4.206 13.729 1.00 84.44 88 THR A CA 1
ATOM 668 C C . THR A 1 88 ? -14.299 3.634 12.502 1.00 84.44 88 THR A C 1
ATOM 670 O O . THR A 1 88 ? -13.154 3.206 12.579 1.00 84.44 88 THR A O 1
ATOM 673 N N . TRP A 1 89 ? -14.939 3.703 11.335 1.00 88.44 89 TRP A N 1
ATOM 674 C CA . TRP A 1 89 ? -14.317 3.306 10.073 1.00 88.44 89 TRP A CA 1
ATOM 675 C C . TRP A 1 89 ? -13.009 4.065 9.784 1.00 88.44 89 TRP A C 1
ATOM 677 O O . TRP A 1 89 ? -12.149 3.539 9.079 1.00 88.44 89 TRP A O 1
ATOM 687 N N . LYS A 1 90 ? -12.825 5.271 10.349 1.00 91.06 90 LYS A N 1
ATOM 688 C CA . LYS A 1 90 ? -11.598 6.066 10.193 1.00 91.06 90 LYS A CA 1
ATOM 689 C C . LYS A 1 90 ? -10.377 5.375 10.801 1.00 91.06 90 LYS A C 1
ATOM 691 O O . LYS A 1 90 ? -9.266 5.606 10.333 1.00 91.06 90 LYS A O 1
ATOM 696 N N . GLU A 1 91 ? -10.565 4.499 11.790 1.00 90.88 91 GLU A N 1
ATOM 697 C CA . GLU A 1 91 ? -9.476 3.698 12.364 1.00 90.88 91 GLU A CA 1
ATOM 698 C C . GLU A 1 91 ? -8.868 2.723 11.348 1.00 90.88 91 GLU A C 1
ATOM 700 O O . GLU A 1 91 ? -7.686 2.402 11.441 1.00 90.88 91 GLU A O 1
ATOM 705 N N . ALA A 1 92 ? -9.642 2.292 10.347 1.00 93.12 92 ALA A N 1
ATOM 706 C CA . ALA A 1 92 ? -9.186 1.382 9.299 1.00 93.12 92 ALA A CA 1
ATOM 707 C C . ALA A 1 92 ? -8.535 2.091 8.102 1.00 93.12 92 ALA A C 1
ATOM 709 O O . ALA A 1 92 ? -7.962 1.424 7.241 1.00 93.12 92 ALA A O 1
ATOM 710 N N . VAL A 1 93 ? -8.588 3.428 8.031 1.00 95.00 93 VAL A N 1
ATOM 711 C CA . VAL A 1 93 ? -8.026 4.194 6.903 1.00 95.00 93 VAL A CA 1
ATOM 712 C C . VAL A 1 93 ? -6.535 3.914 6.686 1.00 95.00 93 VAL A C 1
ATOM 714 O O . VAL A 1 93 ? -6.166 3.690 5.536 1.00 95.00 93 VAL A O 1
ATOM 717 N N . PRO A 1 94 ? -5.665 3.844 7.716 1.00 95.69 94 PRO A N 1
ATOM 718 C CA . PRO A 1 94 ? -4.261 3.496 7.501 1.00 95.69 94 PRO A CA 1
ATOM 719 C C . PRO A 1 94 ? -4.066 2.130 6.829 1.00 95.69 94 PRO A C 1
ATOM 721 O O . PRO A 1 94 ? -3.236 2.011 5.932 1.00 95.69 94 PRO A O 1
ATOM 724 N N . ALA A 1 95 ? -4.853 1.119 7.210 1.00 96.12 95 ALA A N 1
ATOM 725 C CA . ALA A 1 95 ? -4.803 -0.196 6.574 1.00 96.12 95 ALA A CA 1
ATOM 726 C C . ALA A 1 95 ? -5.327 -0.150 5.135 1.00 96.12 95 ALA A C 1
ATOM 728 O O . ALA A 1 95 ? -4.703 -0.703 4.236 1.00 96.12 95 ALA A O 1
ATOM 729 N N . ALA A 1 96 ? -6.420 0.573 4.894 1.00 96.00 96 ALA A N 1
ATOM 730 C CA . ALA A 1 96 ? -6.984 0.751 3.561 1.00 96.00 96 ALA A CA 1
ATOM 731 C C . ALA A 1 96 ? -5.998 1.444 2.599 1.00 96.00 96 ALA A C 1
ATOM 733 O O . ALA A 1 96 ? -5.832 1.014 1.461 1.00 96.00 96 ALA A O 1
ATOM 734 N N . VAL A 1 97 ? -5.297 2.475 3.078 1.00 96.44 97 VAL A N 1
ATOM 735 C CA . VAL A 1 97 ? -4.238 3.183 2.341 1.00 96.44 97 VAL A CA 1
ATOM 736 C C . VAL A 1 97 ? -3.046 2.266 2.075 1.00 96.44 97 VAL A C 1
ATOM 738 O O . VAL A 1 97 ? -2.536 2.242 0.959 1.00 96.44 97 VAL A O 1
ATOM 741 N N . ALA A 1 98 ? -2.601 1.504 3.078 1.00 97.38 98 ALA A N 1
ATOM 742 C CA . ALA A 1 98 ? -1.484 0.578 2.918 1.00 97.38 98 ALA A CA 1
ATOM 743 C C . ALA A 1 98 ? -1.779 -0.498 1.864 1.00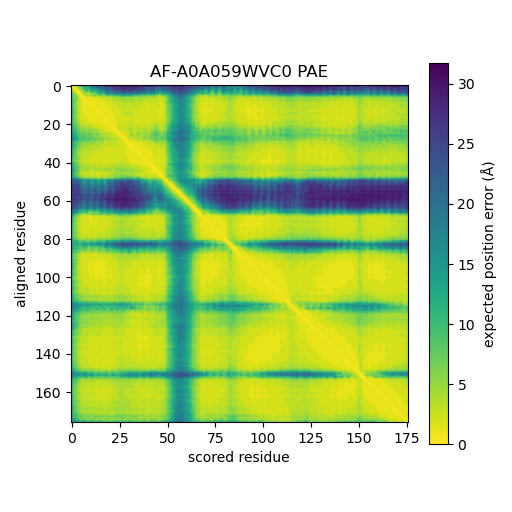 97.38 98 ALA A C 1
ATOM 745 O O . ALA A 1 98 ? -0.930 -0.754 1.013 1.00 97.38 98 ALA A O 1
ATOM 746 N N . VAL A 1 99 ? -2.990 -1.066 1.873 1.00 96.75 99 VAL A N 1
ATOM 747 C CA . VAL A 1 99 ? -3.428 -2.034 0.859 1.00 96.75 99 VAL A CA 1
ATOM 748 C C . VAL A 1 99 ? -3.464 -1.397 -0.529 1.00 96.75 99 VAL A C 1
ATOM 750 O O . VAL A 1 99 ? -2.922 -1.976 -1.458 1.00 96.75 99 VAL A O 1
ATOM 753 N N . GLU A 1 100 ? -4.019 -0.193 -0.690 1.00 96.06 100 GLU A N 1
ATOM 754 C CA . GLU A 1 100 ? -4.052 0.472 -2.004 1.00 96.06 100 GLU A CA 1
ATOM 755 C C . GLU A 1 100 ? -2.645 0.703 -2.581 1.00 96.06 100 GLU A C 1
ATOM 757 O O . GLU A 1 100 ? -2.400 0.429 -3.757 1.00 96.06 100 GLU A O 1
ATOM 762 N N . ILE A 1 101 ? -1.705 1.162 -1.745 1.00 96.44 101 ILE A N 1
ATOM 763 C CA . ILE A 1 101 ? -0.305 1.355 -2.143 1.00 96.44 101 ILE A CA 1
ATOM 764 C C . ILE A 1 101 ? 0.340 0.014 -2.511 1.00 96.44 101 ILE A C 1
ATOM 766 O O . ILE A 1 101 ? 1.025 -0.066 -3.529 1.00 96.44 101 ILE A O 1
ATOM 770 N N . ALA A 1 102 ? 0.122 -1.031 -1.708 1.00 96.62 102 ALA A N 1
ATOM 771 C CA . ALA A 1 102 ? 0.678 -2.356 -1.962 1.00 96.62 102 ALA A CA 1
ATOM 772 C C . ALA A 1 102 ? 0.132 -2.967 -3.259 1.00 96.62 102 ALA A C 1
ATOM 774 O O . ALA A 1 102 ? 0.912 -3.477 -4.054 1.00 96.62 102 ALA A O 1
ATOM 775 N N . MET A 1 103 ? -1.171 -2.845 -3.521 1.00 94.75 103 MET A N 1
ATOM 776 C CA . MET A 1 103 ? -1.778 -3.336 -4.758 1.00 94.75 103 MET A CA 1
ATOM 777 C C . MET A 1 103 ? -1.276 -2.565 -5.979 1.00 94.75 103 MET A C 1
ATOM 779 O O . MET A 1 103 ? -1.022 -3.161 -7.010 1.00 94.75 103 MET A O 1
ATOM 783 N N . ALA A 1 104 ? -1.105 -1.242 -5.893 1.00 93.69 104 ALA A N 1
ATOM 784 C CA . ALA A 1 104 ? -0.512 -0.479 -6.997 1.00 93.69 104 ALA A CA 1
ATOM 785 C C . ALA A 1 104 ? 0.970 -0.830 -7.240 1.00 93.69 104 ALA A C 1
ATOM 787 O O . ALA A 1 104 ? 1.446 -0.738 -8.368 1.00 93.69 104 ALA A O 1
ATOM 788 N N . ALA A 1 105 ? 1.701 -1.235 -6.197 1.00 95.19 105 ALA A N 1
ATOM 789 C CA . ALA A 1 105 ? 3.055 -1.761 -6.344 1.00 95.19 105 ALA A CA 1
ATOM 790 C C . ALA A 1 105 ? 3.069 -3.164 -6.969 1.00 95.19 105 ALA A C 1
ATOM 792 O O . ALA A 1 105 ? 3.940 -3.432 -7.788 1.00 95.19 105 ALA A O 1
ATOM 793 N N . ALA A 1 106 ? 2.124 -4.029 -6.589 1.00 93.50 106 ALA A N 1
ATOM 794 C CA . ALA A 1 106 ? 1.967 -5.367 -7.155 1.00 93.50 106 ALA A C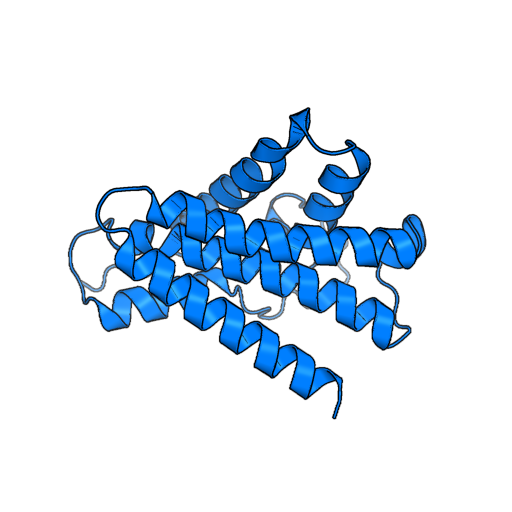A 1
ATOM 795 C C . ALA A 1 106 ? 1.658 -5.297 -8.654 1.00 93.50 106 ALA A C 1
ATOM 797 O O . ALA A 1 106 ? 2.410 -5.867 -9.430 1.00 93.50 106 ALA A O 1
ATOM 798 N N . ASP A 1 107 ? 0.682 -4.478 -9.064 1.00 91.56 107 ASP A N 1
ATOM 799 C CA . ASP A 1 107 ? 0.362 -4.284 -10.486 1.00 91.56 107 ASP A CA 1
ATOM 800 C C . ASP A 1 107 ? 1.608 -3.867 -11.295 1.00 91.56 107 ASP A C 1
ATOM 802 O O . ASP A 1 107 ? 1.880 -4.408 -12.360 1.00 91.56 107 ASP A O 1
ATOM 806 N N . LEU A 1 108 ? 2.427 -2.948 -10.762 1.00 92.00 108 LEU A N 1
ATOM 807 C CA . LEU A 1 108 ? 3.684 -2.538 -11.400 1.00 92.00 108 LEU A CA 1
ATOM 808 C C . LEU A 1 108 ? 4.718 -3.669 -11.506 1.00 92.00 108 LEU A C 1
ATOM 810 O O . LEU A 1 108 ? 5.516 -3.673 -12.442 1.00 92.00 108 LEU A O 1
ATOM 814 N N . LEU A 1 109 ? 4.783 -4.564 -10.519 1.00 93.31 109 LEU A N 1
ATOM 815 C CA . LEU A 1 109 ? 5.697 -5.708 -10.539 1.00 93.31 109 LEU A CA 1
ATOM 816 C C . LEU A 1 109 ? 5.235 -6.756 -11.553 1.00 93.31 109 LEU A C 1
ATOM 818 O O . LEU A 1 109 ? 6.073 -7.272 -12.293 1.00 93.31 109 LEU A O 1
ATOM 822 N N . ASP A 1 110 ? 3.929 -7.005 -11.622 1.00 90.56 110 ASP A N 1
ATOM 823 C CA . ASP A 1 110 ? 3.316 -7.946 -12.559 1.00 90.56 110 ASP A CA 1
ATOM 824 C C . ASP A 1 110 ? 3.525 -7.478 -14.007 1.00 90.56 110 ASP A C 1
ATOM 826 O O . ASP A 1 110 ? 4.025 -8.231 -14.837 1.00 90.56 110 ASP A O 1
ATOM 830 N N . GLU A 1 111 ? 3.310 -6.190 -14.295 1.00 88.75 111 GLU A N 1
ATOM 831 C CA . GLU A 1 111 ? 3.585 -5.588 -15.613 1.00 88.75 111 GLU A CA 1
ATOM 832 C C . GLU A 1 111 ? 5.044 -5.762 -16.074 1.00 88.75 111 GLU A C 1
ATOM 834 O O . GLU A 1 111 ? 5.328 -5.853 -17.270 1.00 88.75 111 GLU A O 1
ATOM 839 N N . ILE A 1 112 ? 5.998 -5.768 -15.134 1.00 90.19 112 ILE A N 1
ATOM 840 C CA . ILE A 1 112 ? 7.418 -5.999 -15.433 1.00 90.19 112 ILE A CA 1
ATOM 841 C C . ILE A 1 112 ? 7.685 -7.488 -15.687 1.00 90.19 112 ILE A C 1
ATOM 843 O O . ILE A 1 112 ? 8.545 -7.813 -16.507 1.00 90.19 112 ILE A O 1
ATOM 847 N N . ALA A 1 113 ? 6.997 -8.379 -14.972 1.00 88.19 113 ALA A N 1
ATOM 848 C CA . ALA A 1 113 ? 7.175 -9.822 -15.080 1.00 88.19 113 ALA A CA 1
ATOM 849 C C . ALA A 1 113 ? 6.539 -10.405 -16.355 1.00 88.19 113 ALA A C 1
ATOM 851 O O . ALA A 1 113 ? 7.138 -11.283 -16.977 1.00 88.19 113 ALA A O 1
ATOM 852 N N . ASP A 1 114 ? 5.381 -9.882 -16.764 1.00 86.00 114 ASP A N 1
ATOM 853 C CA . ASP A 1 114 ? 4.541 -10.453 -17.826 1.00 86.00 114 ASP A CA 1
ATOM 854 C C . ASP A 1 114 ? 4.849 -9.909 -19.239 1.00 86.00 114 ASP A C 1
ATOM 856 O O . ASP A 1 114 ? 4.200 -10.296 -20.210 1.00 86.00 114 ASP A O 1
ATOM 860 N N . ASP A 1 115 ? 5.846 -9.025 -19.377 1.00 78.62 115 ASP A N 1
ATOM 861 C CA . ASP A 1 115 ? 6.196 -8.316 -20.627 1.00 78.62 115 ASP A CA 1
ATOM 862 C C . ASP A 1 115 ? 5.005 -7.547 -21.254 1.00 78.62 115 ASP A C 1
ATOM 864 O O . ASP A 1 115 ? 4.965 -7.298 -22.462 1.00 78.62 115 ASP A O 1
ATOM 868 N N . ASP A 1 116 ? 4.046 -7.117 -20.419 1.00 80.81 116 ASP A N 1
ATOM 869 C CA . ASP A 1 116 ? 2.937 -6.219 -20.773 1.00 80.81 116 ASP A CA 1
ATOM 870 C C . ASP A 1 116 ? 3.118 -4.844 -20.098 1.00 80.81 116 ASP A C 1
ATOM 872 O O . ASP A 1 116 ? 2.517 -4.535 -19.066 1.00 80.81 116 ASP A O 1
ATOM 876 N N . PRO A 1 117 ? 4.004 -3.986 -20.636 1.00 79.56 117 PRO A N 1
ATOM 877 C CA . PRO A 1 117 ? 4.421 -2.785 -19.933 1.00 79.56 117 PRO A CA 1
ATOM 878 C C . PRO A 1 117 ? 3.322 -1.717 -19.946 1.00 79.56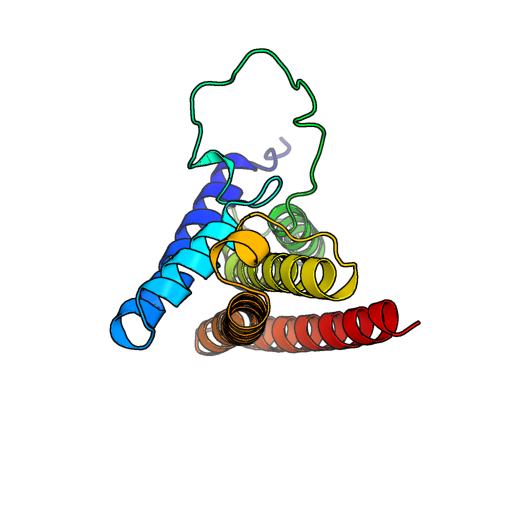 117 PRO A C 1
ATOM 880 O O . PRO A 1 117 ? 2.899 -1.265 -21.021 1.00 79.56 117 PRO A O 1
ATOM 883 N N . SER A 1 118 ? 2.955 -1.198 -18.769 1.00 78.00 118 SER A N 1
ATOM 884 C CA . SER A 1 118 ? 2.120 0.004 -18.659 1.00 78.00 118 SER A CA 1
ATOM 885 C C . SER A 1 118 ? 2.814 1.263 -19.172 1.00 78.00 118 SER A C 1
ATOM 887 O O . SER A 1 118 ? 4.002 1.286 -19.510 1.00 78.00 118 SER A O 1
ATOM 889 N N . LEU A 1 119 ? 2.079 2.379 -19.166 1.00 82.44 119 LEU A N 1
ATOM 890 C CA . LEU A 1 119 ? 2.632 3.705 -19.441 1.00 82.44 119 LEU A CA 1
ATOM 891 C C . LEU A 1 119 ? 3.839 4.040 -18.551 1.00 82.44 119 LEU A C 1
ATOM 893 O O . LEU A 1 119 ? 4.751 4.723 -19.014 1.00 82.44 119 LEU A O 1
ATOM 897 N N . ILE A 1 120 ? 3.875 3.553 -17.306 1.00 86.12 120 ILE A N 1
ATOM 898 C CA . ILE A 1 120 ? 4.983 3.815 -16.378 1.00 86.12 120 ILE A CA 1
ATOM 899 C C . ILE A 1 120 ? 6.244 3.101 -16.862 1.00 86.12 120 ILE A C 1
ATOM 901 O O . ILE A 1 120 ? 7.288 3.738 -17.027 1.00 86.12 120 ILE A O 1
ATOM 905 N N . VAL A 1 121 ? 6.131 1.801 -17.148 1.00 87.62 121 VAL A N 1
ATOM 906 C CA . VAL A 1 121 ? 7.243 0.974 -17.630 1.00 87.62 121 VAL A CA 1
ATOM 907 C C . VAL A 1 121 ? 7.730 1.466 -18.996 1.00 87.62 121 VAL A C 1
ATOM 909 O O . VAL A 1 121 ? 8.934 1.623 -19.193 1.00 87.62 121 VAL A O 1
ATOM 912 N N . ARG A 1 122 ? 6.816 1.806 -19.917 1.00 87.75 122 ARG A N 1
ATOM 913 C CA . ARG A 1 122 ? 7.160 2.342 -21.249 1.00 87.75 122 ARG A CA 1
ATOM 914 C C . ARG A 1 122 ? 7.874 3.691 -21.180 1.00 87.75 122 ARG A C 1
ATOM 916 O O . ARG A 1 122 ? 8.779 3.934 -21.973 1.00 87.75 122 ARG A O 1
ATOM 923 N N . HIS A 1 123 ? 7.462 4.577 -20.273 1.00 89.69 123 HIS A N 1
ATOM 924 C CA . HIS A 1 123 ? 7.993 5.939 -20.210 1.00 89.69 123 HIS A CA 1
ATOM 925 C C . HIS A 1 123 ? 9.313 6.039 -19.432 1.00 89.69 123 HIS A C 1
ATOM 927 O O . HIS A 1 123 ? 10.232 6.726 -19.872 1.00 89.69 123 HIS A O 1
ATOM 933 N N . TYR A 1 124 ? 9.418 5.364 -18.283 1.00 90.06 124 TYR A N 1
ATOM 934 C CA . TYR A 1 124 ? 10.575 5.473 -17.380 1.00 90.06 124 TYR A CA 1
ATOM 935 C C . TYR A 1 124 ? 11.544 4.286 -17.465 1.00 90.06 124 TYR A C 1
ATOM 937 O O . TYR A 1 124 ? 12.662 4.361 -16.950 1.00 90.06 124 TYR A O 1
ATOM 945 N N . GLY A 1 125 ? 11.135 3.200 -18.119 1.00 90.50 125 GLY A N 1
ATOM 946 C CA . GLY A 1 125 ? 11.885 1.955 -18.208 1.00 90.50 125 GLY A CA 1
ATOM 947 C C . GLY A 1 125 ? 11.681 1.030 -16.998 1.00 90.50 125 GLY A C 1
ATOM 948 O O . GLY A 1 125 ? 11.350 1.484 -15.895 1.00 90.50 125 GLY A O 1
ATOM 949 N N . PRO A 1 126 ? 11.938 -0.280 -17.171 1.00 91.75 126 PRO A N 1
ATOM 950 C CA . PRO A 1 126 ? 11.643 -1.305 -16.164 1.00 91.75 126 PRO A CA 1
ATOM 951 C C . PRO A 1 126 ? 12.429 -1.115 -14.861 1.00 91.75 126 PRO A C 1
ATOM 953 O O . PRO A 1 126 ? 11.895 -1.334 -13.779 1.00 91.75 126 PRO A O 1
ATOM 956 N N . GLY A 1 127 ? 13.674 -0.627 -14.926 1.00 92.69 127 GLY A N 1
ATOM 957 C CA . GLY A 1 127 ? 14.482 -0.390 -13.724 1.00 92.69 127 GLY A CA 1
ATOM 958 C C . GLY A 1 127 ? 13.911 0.697 -12.803 1.00 92.69 127 GLY A C 1
ATOM 959 O O . GLY A 1 127 ? 13.954 0.562 -11.582 1.00 92.69 127 GLY A O 1
ATOM 960 N N . GLN A 1 128 ? 13.345 1.768 -13.367 1.00 93.19 128 GLN A N 1
ATOM 961 C CA . GLN A 1 128 ? 12.709 2.826 -12.573 1.00 93.19 128 GLN A CA 1
ATOM 962 C C . GLN A 1 128 ? 11.343 2.385 -12.040 1.00 93.19 128 GLN A C 1
ATOM 964 O O . GLN A 1 128 ? 10.994 2.713 -10.903 1.00 93.19 128 GLN A O 1
ATOM 969 N N . ALA A 1 129 ? 10.584 1.626 -12.836 1.00 92.69 129 ALA A N 1
ATOM 970 C CA . ALA A 1 129 ? 9.313 1.052 -12.408 1.00 92.69 129 ALA A CA 1
ATOM 971 C C . ALA A 1 129 ? 9.507 0.090 -11.221 1.00 92.69 129 ALA A C 1
ATOM 973 O O . ALA A 1 129 ? 8.854 0.258 -10.194 1.00 92.69 129 ALA A O 1
ATOM 974 N N . LEU A 1 130 ? 10.503 -0.802 -11.291 1.00 94.44 130 LEU A N 1
ATOM 975 C CA . LEU A 1 130 ? 10.878 -1.701 -10.194 1.00 94.44 130 LEU A CA 1
ATOM 976 C C . LEU A 1 130 ? 11.256 -0.938 -8.915 1.00 94.44 130 LEU A C 1
ATOM 978 O O . LEU A 1 130 ? 10.804 -1.273 -7.820 1.00 94.44 130 LEU A O 1
ATOM 982 N N . ASN A 1 131 ? 12.073 0.114 -9.034 1.00 93.62 131 ASN A N 1
ATOM 983 C CA . ASN A 1 131 ? 12.450 0.942 -7.884 1.00 93.62 131 ASN A CA 1
ATOM 984 C C . ASN A 1 131 ? 11.239 1.645 -7.259 1.00 93.62 131 ASN A C 1
ATOM 986 O O . ASN A 1 131 ? 11.152 1.752 -6.036 1.00 93.62 131 ASN A O 1
ATOM 990 N N . THR A 1 132 ? 10.303 2.102 -8.091 1.00 94.50 132 THR A N 1
ATOM 991 C CA . THR A 1 132 ? 9.063 2.736 -7.635 1.00 94.50 132 THR A CA 1
ATOM 992 C C . THR A 1 132 ? 8.175 1.735 -6.905 1.00 94.50 132 THR A C 1
ATOM 994 O O . THR A 1 132 ? 7.725 2.037 -5.803 1.00 94.50 132 THR A O 1
ATOM 997 N N . ALA A 1 133 ? 7.982 0.533 -7.451 1.00 95.50 133 ALA A N 1
ATOM 998 C CA . ALA A 1 133 ? 7.207 -0.519 -6.799 1.00 95.50 133 ALA A CA 1
ATOM 999 C C . ALA A 1 133 ? 7.802 -0.897 -5.431 1.00 95.50 133 ALA A C 1
ATOM 1001 O O . ALA A 1 133 ? 7.098 -0.892 -4.422 1.00 95.50 133 ALA A O 1
ATOM 1002 N N . ASN A 1 134 ? 9.121 -1.103 -5.355 1.00 95.44 134 ASN A N 1
ATOM 1003 C CA . ASN A 1 134 ? 9.809 -1.389 -4.091 1.00 95.44 134 ASN A CA 1
ATOM 1004 C C . ASN A 1 134 ? 9.634 -0.269 -3.057 1.00 95.44 134 ASN A C 1
ATOM 1006 O O . ASN A 1 134 ? 9.358 -0.531 -1.884 1.00 95.44 134 ASN A O 1
ATOM 1010 N N . LEU A 1 135 ? 9.766 0.989 -3.481 1.00 94.69 135 LEU A N 1
ATOM 1011 C CA . LEU A 1 135 ? 9.510 2.132 -2.611 1.00 94.69 135 LEU A CA 1
ATOM 1012 C C . LEU A 1 135 ? 8.059 2.134 -2.115 1.00 94.69 135 LEU A C 1
ATOM 1014 O O . LEU A 1 135 ? 7.825 2.353 -0.928 1.00 94.69 135 LEU A O 1
ATOM 1018 N N . MET A 1 136 ? 7.091 1.872 -2.991 1.00 96.31 136 MET A N 1
ATOM 1019 C CA . MET A 1 136 ? 5.677 1.816 -2.625 1.00 96.31 136 MET A CA 1
ATOM 1020 C C . MET A 1 136 ? 5.399 0.706 -1.600 1.00 96.31 136 MET A C 1
ATOM 1022 O O . MET A 1 136 ? 4.718 0.966 -0.609 1.00 96.31 136 MET A O 1
ATOM 1026 N N . LEU A 1 137 ? 6.007 -0.478 -1.729 1.00 97.00 137 LEU A N 1
ATOM 1027 C CA . LEU A 1 137 ? 5.915 -1.535 -0.708 1.00 97.00 137 LEU A CA 1
ATOM 1028 C C . LEU A 1 137 ? 6.456 -1.083 0.659 1.00 97.00 137 LEU A C 1
ATOM 1030 O O . LEU A 1 137 ? 5.875 -1.400 1.702 1.00 97.00 137 LEU A O 1
ATOM 1034 N N . VAL A 1 138 ? 7.546 -0.308 0.679 1.00 95.62 138 VAL A N 1
ATOM 1035 C CA . VAL A 1 138 ? 8.060 0.302 1.918 1.00 95.62 138 VAL A CA 1
ATOM 1036 C C . VAL A 1 138 ? 7.081 1.350 2.451 1.00 95.62 138 VAL A C 1
ATOM 1038 O O . VAL A 1 138 ? 6.805 1.379 3.651 1.00 95.62 138 VAL A O 1
ATOM 1041 N N . MET A 1 139 ? 6.520 2.195 1.585 1.00 95.56 139 MET A N 1
ATOM 1042 C CA . MET A 1 139 ? 5.548 3.218 1.975 1.00 95.56 139 MET A CA 1
ATOM 1043 C C . MET A 1 139 ? 4.292 2.608 2.604 1.00 95.56 139 MET A C 1
ATOM 1045 O O . MET A 1 139 ? 3.858 3.093 3.649 1.00 95.56 139 MET A O 1
ATOM 1049 N N . ALA A 1 140 ? 3.749 1.533 2.026 1.00 97.12 140 ALA A N 1
ATOM 1050 C CA . ALA A 1 140 ? 2.591 0.818 2.560 1.00 97.12 140 ALA A CA 1
ATOM 1051 C C . ALA A 1 140 ? 2.821 0.383 4.019 1.00 97.12 140 ALA A C 1
ATOM 1053 O O . ALA A 1 140 ? 2.011 0.665 4.904 1.00 97.12 140 ALA A O 1
ATOM 1054 N N . GLN A 1 141 ? 3.986 -0.205 4.305 1.00 96.75 141 GLN A N 1
ATOM 1055 C CA . GLN A 1 141 ? 4.369 -0.595 5.664 1.00 96.75 141 GLN A CA 1
ATOM 1056 C C . GLN A 1 141 ? 4.563 0.619 6.587 1.00 96.75 141 GLN A C 1
ATOM 1058 O O . GLN A 1 141 ? 4.154 0.603 7.749 1.00 96.75 141 GLN A O 1
ATOM 1063 N N . GLN A 1 142 ? 5.153 1.706 6.082 1.00 95.12 142 GLN A N 1
ATOM 1064 C CA . GLN A 1 142 ? 5.369 2.930 6.859 1.00 95.12 142 GLN A CA 1
ATOM 1065 C C . GLN A 1 142 ? 4.066 3.634 7.248 1.00 95.12 142 GLN A C 1
ATOM 1067 O O . GLN A 1 142 ? 4.014 4.243 8.318 1.00 95.12 142 GLN A O 1
ATOM 1072 N N . VAL A 1 143 ? 3.007 3.539 6.438 1.00 95.62 143 VAL A N 1
ATOM 1073 C CA . VAL A 1 143 ? 1.672 4.044 6.804 1.00 95.62 143 VAL A CA 1
ATOM 1074 C C . VAL A 1 143 ? 1.176 3.358 8.079 1.00 95.62 143 VAL A C 1
ATOM 1076 O O . VAL A 1 143 ? 0.775 4.035 9.030 1.00 95.62 143 VAL A O 1
ATOM 1079 N N . LEU A 1 144 ? 1.284 2.030 8.144 1.00 96.25 144 LEU A N 1
ATOM 1080 C CA . LEU A 1 144 ? 0.871 1.240 9.305 1.00 96.25 144 LEU A CA 1
ATOM 1081 C C . LEU A 1 144 ? 1.774 1.473 10.520 1.00 96.25 144 LEU A C 1
ATOM 1083 O O . LEU A 1 144 ? 1.273 1.690 11.621 1.00 96.25 144 LEU A O 1
ATOM 1087 N N . LEU A 1 145 ? 3.094 1.552 10.331 1.00 95.25 145 LEU A N 1
ATOM 1088 C CA . LEU A 1 145 ? 4.028 1.878 11.416 1.00 95.25 145 LEU A CA 1
ATOM 1089 C C . LEU A 1 145 ? 3.785 3.276 12.005 1.00 95.25 145 LEU A C 1
ATOM 1091 O O . LEU A 1 145 ? 3.887 3.465 13.217 1.00 95.25 145 LEU A O 1
ATOM 1095 N N . LYS A 1 146 ? 3.451 4.272 11.176 1.00 93.06 146 LYS A N 1
ATOM 1096 C CA . LYS A 1 146 ? 3.074 5.615 11.650 1.00 93.06 146 LYS A CA 1
ATOM 1097 C C . LYS A 1 146 ? 1.758 5.583 12.425 1.00 93.06 146 LYS A C 1
ATOM 1099 O O . LYS A 1 146 ? 1.649 6.271 13.440 1.00 93.06 146 LYS A O 1
ATOM 1104 N N . ALA A 1 147 ? 0.783 4.791 11.980 1.00 92.94 147 ALA A N 1
ATOM 1105 C CA . ALA A 1 147 ? -0.475 4.600 12.697 1.00 92.94 147 ALA A CA 1
ATOM 1106 C C . ALA A 1 147 ? -0.266 3.896 14.047 1.00 92.94 147 ALA A C 1
ATOM 1108 O O . ALA A 1 147 ? -0.823 4.339 15.048 1.00 92.94 147 ALA A O 1
ATOM 1109 N N . ALA A 1 148 ? 0.619 2.897 14.108 1.00 93.88 148 ALA A N 1
ATOM 1110 C CA . ALA A 1 148 ? 0.963 2.169 15.329 1.00 93.88 148 ALA A CA 1
ATOM 1111 C C . ALA A 1 148 ? 1.593 3.047 16.426 1.00 93.88 148 ALA A C 1
ATOM 1113 O O . ALA A 1 148 ? 1.539 2.711 17.604 1.00 93.88 148 ALA A O 1
ATOM 1114 N N . ARG A 1 149 ? 2.174 4.198 16.064 1.00 92.06 149 ARG A N 1
ATOM 1115 C CA . ARG A 1 149 ? 2.722 5.171 17.028 1.00 92.06 149 ARG A CA 1
ATOM 1116 C C . ARG A 1 149 ? 1.652 6.042 17.698 1.00 92.06 149 ARG A C 1
ATOM 1118 O O . ARG A 1 149 ? 1.987 6.834 18.575 1.00 92.06 149 ARG A O 1
ATOM 1125 N N . ARG A 1 150 ? 0.391 5.952 17.268 1.00 86.56 150 ARG A N 1
ATOM 1126 C CA . ARG A 1 150 ? -0.749 6.664 17.869 1.00 86.56 150 ARG A CA 1
ATOM 1127 C C . ARG A 1 150 ? -1.375 5.806 18.982 1.00 86.56 150 ARG A C 1
ATOM 1129 O O . ARG A 1 150 ? -1.031 4.639 19.144 1.00 86.56 150 ARG A O 1
ATOM 1136 N N . ALA A 1 151 ? -2.287 6.382 19.769 1.00 64.81 151 ALA A N 1
ATOM 1137 C CA . ALA A 1 151 ? -3.046 5.616 20.763 1.00 64.81 151 ALA A CA 1
ATOM 1138 C C . ALA A 1 151 ? -3.800 4.450 20.083 1.00 64.81 151 ALA A C 1
ATOM 1140 O O . ALA A 1 151 ? -4.346 4.642 18.999 1.00 64.81 151 ALA A O 1
ATOM 1141 N N . ASN A 1 152 ? -3.830 3.270 20.718 1.00 67.25 152 ASN A N 1
ATOM 1142 C CA . ASN A 1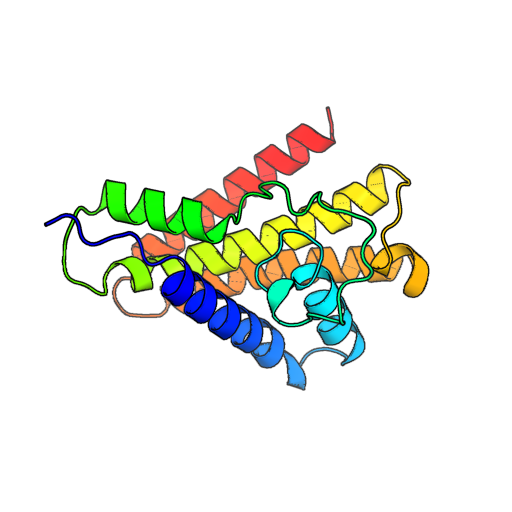 152 ? -4.394 2.016 20.180 1.00 67.25 152 ASN A CA 1
ATOM 1143 C C . ASN A 1 152 ? -3.660 1.444 18.946 1.00 67.25 152 ASN A C 1
ATOM 1145 O O . ASN A 1 152 ? -4.281 0.935 18.014 1.00 67.25 152 ASN A O 1
ATOM 1149 N N . GLY A 1 153 ? -2.325 1.503 18.950 1.00 82.81 153 GLY A N 1
ATOM 1150 C CA . GLY A 1 153 ? -1.478 1.058 17.839 1.00 82.81 153 GLY A CA 1
ATOM 1151 C C . GLY A 1 153 ? -1.404 -0.452 17.574 1.00 82.81 153 GLY A C 1
ATOM 1152 O O . GLY A 1 153 ? -0.899 -0.836 16.522 1.00 82.81 153 GLY A O 1
ATOM 1153 N N . GLU A 1 154 ? -1.912 -1.304 18.472 1.00 90.38 154 GLU A N 1
ATOM 1154 C CA . GLU A 1 154 ? -1.865 -2.773 18.329 1.00 90.38 154 GLU A CA 1
ATOM 1155 C C . GLU A 1 154 ? -2.536 -3.243 17.033 1.00 90.38 154 GLU A C 1
ATOM 1157 O O . GLU A 1 154 ? -1.911 -3.932 16.235 1.00 90.38 154 GLU A O 1
ATOM 1162 N N . ARG A 1 155 ? -3.741 -2.741 16.727 1.00 89.81 155 ARG A N 1
ATOM 1163 C CA . ARG A 1 155 ? -4.460 -3.081 15.484 1.00 89.81 155 ARG A CA 1
ATOM 1164 C C . ARG A 1 155 ? -3.686 -2.709 14.218 1.00 89.81 155 ARG A C 1
ATOM 1166 O O . ARG A 1 155 ? -3.819 -3.372 13.195 1.00 89.81 155 ARG A O 1
ATOM 1173 N N . ALA A 1 156 ? -2.899 -1.633 14.262 1.00 92.75 156 ALA A N 1
ATOM 1174 C CA . ALA A 1 156 ? -2.073 -1.227 13.128 1.00 92.75 156 ALA A CA 1
ATOM 1175 C C . ALA A 1 156 ? -0.852 -2.145 12.952 1.00 92.75 156 ALA A C 1
ATOM 1177 O O . ALA A 1 156 ? -0.421 -2.358 11.821 1.00 92.75 156 ALA A O 1
ATOM 1178 N N . LEU A 1 157 ? -0.316 -2.703 14.045 1.00 95.31 157 LEU A N 1
ATOM 1179 C CA . LEU A 1 157 ? 0.722 -3.735 13.992 1.00 95.31 157 LEU A CA 1
ATOM 1180 C C . LEU A 1 157 ? 0.158 -5.070 13.496 1.00 95.31 157 LEU A C 1
ATOM 1182 O O . LEU A 1 157 ? 0.790 -5.700 12.655 1.00 95.31 157 LEU A O 1
ATOM 1186 N N . ASP A 1 158 ? -1.044 -5.454 13.928 1.00 94.56 158 ASP A N 1
ATOM 1187 C CA . ASP A 1 158 ? -1.726 -6.648 13.413 1.00 94.56 158 ASP A CA 1
ATOM 1188 C C . ASP A 1 158 ? -1.989 -6.521 11.906 1.00 94.56 158 ASP A C 1
ATOM 1190 O O . ASP A 1 158 ? -1.687 -7.426 11.130 1.00 94.56 158 ASP A O 1
ATOM 1194 N N . ALA A 1 159 ? -2.475 -5.354 11.463 1.00 95.12 159 ALA A N 1
ATOM 1195 C CA . ALA A 1 159 ? -2.654 -5.060 10.043 1.00 95.12 159 ALA A CA 1
ATOM 1196 C C . ALA A 1 159 ? -1.326 -5.081 9.266 1.00 95.12 159 ALA A C 1
ATOM 1198 O O . ALA A 1 159 ? -1.312 -5.466 8.099 1.00 95.12 159 ALA A O 1
ATOM 1199 N N . LEU A 1 160 ? -0.212 -4.681 9.891 1.00 96.94 160 LEU A N 1
ATOM 1200 C CA . LEU A 1 160 ? 1.115 -4.770 9.278 1.00 96.94 160 LEU A CA 1
ATOM 1201 C C . LEU A 1 160 ? 1.550 -6.227 9.107 1.00 96.94 160 LEU A C 1
ATOM 1203 O O . LEU A 1 160 ? 2.058 -6.566 8.041 1.00 96.94 160 LEU A O 1
ATOM 1207 N N . GLY A 1 161 ? 1.314 -7.074 10.113 1.00 97.56 161 GLY A N 1
ATOM 1208 C CA . GLY A 1 161 ? 1.543 -8.516 10.014 1.00 97.56 161 GLY A CA 1
ATOM 1209 C C . GLY A 1 161 ? 0.742 -9.135 8.869 1.00 97.56 161 GLY A C 1
ATOM 1210 O O . GLY A 1 161 ? 1.323 -9.748 7.979 1.00 97.56 161 GLY A O 1
ATOM 1211 N N . ALA A 1 162 ? -0.565 -8.862 8.812 1.00 96.62 162 ALA A N 1
ATOM 1212 C CA . ALA A 1 162 ? -1.439 -9.343 7.740 1.00 96.62 162 ALA A CA 1
ATOM 1213 C C . ALA A 1 162 ? -1.022 -8.840 6.343 1.00 96.62 162 ALA A C 1
ATOM 1215 O O . ALA A 1 162 ? -1.070 -9.592 5.373 1.00 96.62 162 ALA A O 1
ATOM 1216 N N . LEU A 1 163 ? -0.578 -7.582 6.223 1.00 97.12 163 LEU A N 1
ATOM 1217 C CA . LEU A 1 163 ? -0.050 -7.049 4.963 1.00 97.12 163 LEU A CA 1
ATOM 1218 C C . LEU A 1 163 ? 1.213 -7.804 4.525 1.00 97.12 163 LEU A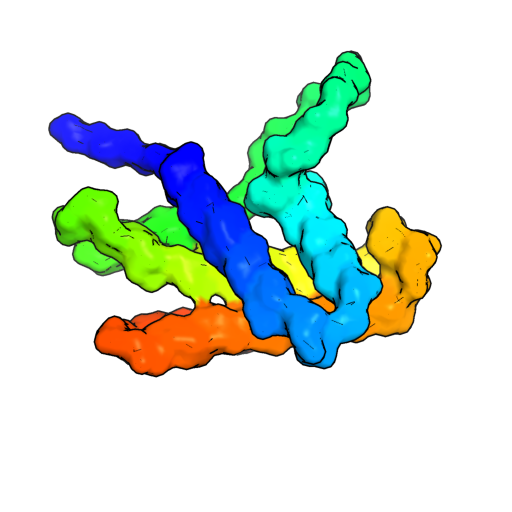 C 1
ATOM 1220 O O . LEU A 1 163 ? 1.374 -8.100 3.345 1.00 97.12 163 LEU A O 1
ATOM 1224 N N . GLN A 1 164 ? 2.119 -8.103 5.456 1.00 97.12 164 GLN A N 1
ATOM 1225 C CA . GLN A 1 164 ? 3.354 -8.828 5.157 1.00 97.12 164 GLN A CA 1
ATOM 1226 C C . GLN A 1 164 ? 3.078 -10.280 4.756 1.00 97.12 164 GLN A C 1
ATOM 1228 O O . GLN A 1 164 ? 3.675 -10.750 3.792 1.00 97.12 164 GLN A O 1
ATOM 1233 N N . GLU A 1 165 ? 2.150 -10.958 5.432 1.00 97.25 165 GLU A N 1
ATOM 1234 C CA . GLU A 1 165 ? 1.686 -12.299 5.048 1.00 97.25 165 GLU A CA 1
ATOM 1235 C C . GLU A 1 165 ? 1.083 -12.295 3.637 1.00 97.25 165 GLU A C 1
ATOM 1237 O O . GLU A 1 165 ? 1.501 -13.079 2.790 1.00 97.25 165 GLU A O 1
ATOM 1242 N N . MET A 1 166 ? 0.203 -11.334 3.336 1.00 95.06 166 MET A N 1
ATOM 1243 C CA . MET A 1 166 ? -0.366 -11.157 1.995 1.00 95.06 166 MET A CA 1
ATOM 1244 C C . MET A 1 166 ? 0.719 -10.959 0.923 1.00 95.06 166 MET A C 1
ATOM 1246 O O . MET A 1 166 ? 0.617 -11.520 -0.164 1.00 95.06 166 MET A O 1
ATOM 1250 N N . LEU A 1 167 ? 1.764 -10.173 1.208 1.00 94.56 167 LEU A N 1
ATOM 1251 C CA . LEU A 1 167 ? 2.874 -9.960 0.270 1.00 94.56 167 LEU A CA 1
ATOM 1252 C C . LEU A 1 167 ? 3.717 -11.226 0.060 1.00 94.56 167 LEU A C 1
ATOM 1254 O O . LEU A 1 167 ? 4.212 -11.443 -1.044 1.00 94.56 167 LEU A O 1
ATOM 1258 N N . VAL A 1 168 ? 3.874 -12.061 1.092 1.00 95.81 168 VAL A N 1
ATOM 1259 C CA . VAL A 1 168 ? 4.524 -13.374 0.962 1.00 95.81 168 VAL A CA 1
ATOM 1260 C C . VAL A 1 168 ? 3.692 -14.284 0.063 1.00 95.81 168 VAL A C 1
ATOM 1262 O O . VAL A 1 168 ? 4.238 -14.853 -0.880 1.00 95.81 168 VAL A O 1
ATOM 1265 N N . ASP A 1 169 ? 2.384 -14.374 0.303 1.00 95.38 169 ASP A N 1
ATOM 1266 C CA . ASP A 1 169 ? 1.481 -15.200 -0.502 1.00 95.38 169 ASP A CA 1
ATOM 1267 C C . ASP A 1 169 ? 1.438 -14.740 -1.964 1.00 95.38 169 ASP A C 1
ATOM 1269 O O . ASP A 1 169 ? 1.508 -15.569 -2.871 1.00 95.38 169 ASP A O 1
ATOM 1273 N N . ALA A 1 170 ? 1.399 -13.427 -2.209 1.00 91.50 170 ALA A N 1
ATOM 1274 C CA . ALA A 1 170 ? 1.451 -12.862 -3.555 1.00 91.50 170 ALA A CA 1
ATOM 1275 C C . ALA A 1 170 ? 2.767 -13.209 -4.272 1.00 91.50 170 ALA A C 1
ATOM 1277 O O . ALA A 1 170 ? 2.747 -13.645 -5.420 1.00 91.50 170 ALA A O 1
ATOM 1278 N N . ALA A 1 171 ? 3.910 -13.089 -3.587 1.00 91.81 171 ALA A N 1
ATOM 1279 C CA . ALA A 1 171 ? 5.209 -13.442 -4.158 1.00 91.81 171 ALA A CA 1
ATOM 1280 C C . ALA A 1 171 ? 5.329 -14.943 -4.473 1.00 91.81 171 ALA A C 1
ATOM 1282 O O . ALA A 1 171 ? 5.934 -15.315 -5.478 1.00 91.81 171 ALA A O 1
ATOM 1283 N N . VAL A 1 172 ? 4.751 -15.810 -3.633 1.00 93.50 172 VAL A N 1
ATOM 1284 C CA . VAL A 1 172 ? 4.653 -17.250 -3.917 1.00 93.50 172 VAL A CA 1
ATOM 1285 C C . VAL A 1 172 ? 3.745 -17.495 -5.119 1.00 93.50 172 VAL A C 1
ATOM 1287 O O . VAL A 1 172 ? 4.120 -18.261 -6.000 1.00 93.50 172 VAL A O 1
ATOM 1290 N N . GLY A 1 173 ? 2.589 -16.832 -5.178 1.00 90.75 173 GLY A N 1
ATOM 1291 C CA . GLY A 1 173 ? 1.651 -16.927 -6.295 1.00 90.75 173 GLY A CA 1
ATOM 1292 C C . GLY A 1 173 ? 2.287 -16.559 -7.633 1.00 90.75 173 GLY A C 1
ATOM 1293 O O . GLY A 1 173 ? 2.144 -17.317 -8.580 1.00 90.75 173 GLY A O 1
ATOM 1294 N N . GLN A 1 174 ? 3.056 -15.468 -7.684 1.00 87.12 174 GLN A N 1
ATOM 1295 C CA . GLN A 1 174 ? 3.755 -15.031 -8.899 1.00 87.12 174 GLN A CA 1
ATOM 1296 C C . GLN A 1 174 ? 4.908 -15.962 -9.311 1.00 87.12 174 GLN A C 1
ATOM 1298 O O . GLN A 1 174 ? 5.349 -15.951 -10.458 1.00 87.12 174 GLN A O 1
ATOM 1303 N N . HIS A 1 175 ? 5.448 -16.751 -8.377 1.00 90.38 175 HIS A N 1
ATOM 1304 C CA . HIS A 1 175 ? 6.512 -17.709 -8.679 1.00 90.38 175 HIS A CA 1
ATOM 1305 C C . HIS A 1 175 ? 6.001 -19.003 -9.334 1.00 90.38 175 HIS A C 1
ATOM 1307 O O . HIS A 1 175 ? 6.763 -19.635 -10.071 1.00 90.38 175 HIS A O 1
ATOM 1313 N N . LEU A 1 176 ? 4.774 -19.425 -9.004 1.00 90.00 176 LEU A N 1
ATOM 1314 C CA . LEU A 1 176 ? 4.180 -20.709 -9.401 1.00 90.00 176 LEU A CA 1
ATOM 1315 C C . LEU A 1 176 ? 3.559 -20.662 -10.800 1.00 90.00 176 LEU A C 1
ATOM 1317 O O . LEU A 1 176 ? 3.726 -21.679 -11.515 1.00 90.00 176 LEU A O 1
#

Nearest PDB structures (foldseek):
  7mxz-assembly1_BBB  TM=7.366E-01  e=6.262E-02  Synechocystis sp. PCC 6803 substr. Kazusa
  4f62-assembly1_A  TM=6.753E-01  e=9.226E-02  Marinomonas sp. MED121
  4nwp-assembly1_A  TM=2.822E-01  e=2.874E+00  Pyrococcus horikoshii OT3

Solvent-accessible surface area (backbone atoms only — not comparable to full-atom values): 9934 Å² total; per-residue (Å²): 130,85,80,72,85,58,56,67,64,52,50,52,54,38,42,52,52,46,52,50,59,55,56,73,38,58,93,81,46,61,69,65,54,52,50,50,51,52,50,47,41,36,34,92,53,36,79,46,25,78,81,60,75,66,84,80,70,101,77,69,100,66,89,68,80,58,75,50,59,40,59,53,49,34,50,52,48,42,69,72,73,47,91,56,74,95,62,54,58,61,76,39,42,44,56,18,38,19,50,46,36,34,51,39,18,46,53,52,50,48,26,63,72,71,76,55,62,47,73,60,32,69,72,63,32,59,73,53,38,53,52,41,22,55,50,29,47,52,48,18,51,48,42,19,56,58,48,31,75,42,92,80,19,64,66,30,50,53,49,43,51,53,50,51,51,52,52,52,54,50,55,53,57,76,71,110

Foldseek 3Di:
DPPPPPVVVQLVLLVVVLVCLLVVCVVPDDPVLSVLLLVLQCPLLHSCVVVDDDDDDPPDPPNPDSDQQLSVQLVVVCVVVDPDDPCPSVLSSLLSNLVRLLVSLLVLVVCLVVVPHDPSCVPVNNVSSNVSSVVSNVSSLVSLVVSLPDPPSPVSVVSSVVSVVVVVVSVVVSVD

Radius of gyration: 16.74 Å; Cα contacts (8 Å, |Δi|>4): 160; chains: 1; bounding box: 47×37×48 Å

Mean predicted aligned error: 6.98 Å